Protein AF-A0A2W5NUB0-F1 (afdb_monomer_lite)

Sequence (99 aa):
MTLQKILAPLVGIGLLIAAWRSYGWLGVAFVATGIVMFLLLHFNRTMTVLKRAADRPMGYVGSAVMLNAKLKPKMTLLHVVAMTRSLGLQRTPKDEQPE

Radius of gyration: 20.11 Å; chains: 1; bounding box: 35×31×52 Å

Organism: Variovorax paradoxus (NCBI:txid34073)

Secondary structure (DSSP, 8-state):
--HHHHHHHHHHHHHHHHHHHHHHHHHHHHHHHHHHHHHHHHHHHHHHHHHHHHTSPTT--S-HHHHHHH--TT--HHHHHHHH-S-----SPTT----

pLDDT: mean 81.32, std 8.7, range [49.25, 93.19]

Structure (mmCIF, N/CA/C/O backbone):
data_AF-A0A2W5NUB0-F1
#
_entry.id   AF-A0A2W5NUB0-F1
#
loop_
_atom_site.group_PDB
_atom_site.id
_atom_site.type_symbol
_atom_site.label_atom_id
_atom_site.label_alt_id
_atom_site.label_comp_id
_atom_site.label_asym_id
_atom_site.label_entity_id
_atom_site.label_seq_id
_atom_site.pdbx_PDB_ins_code
_atom_site.Cartn_x
_atom_site.Cartn_y
_atom_site.Cartn_z
_atom_site.occupancy
_atom_s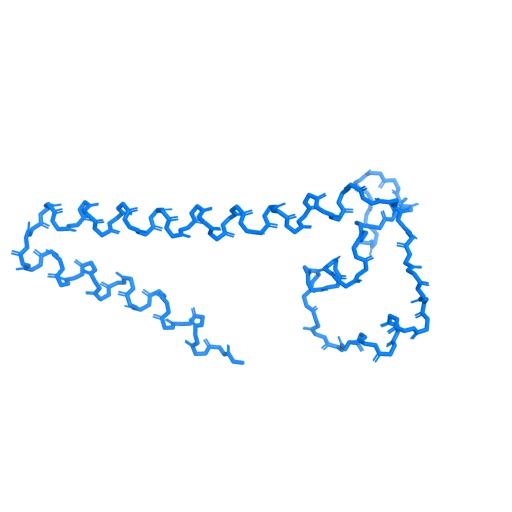ite.B_iso_or_equiv
_atom_site.auth_seq_id
_atom_site.auth_comp_id
_atom_site.auth_asym_id
_atom_site.auth_atom_id
_atom_site.pdbx_PDB_model_num
ATOM 1 N N . MET A 1 1 ? 6.105 -15.505 2.939 1.00 49.25 1 MET A N 1
ATOM 2 C CA . MET A 1 1 ? 6.069 -15.672 1.470 1.00 49.25 1 MET A CA 1
ATOM 3 C C . MET A 1 1 ? 6.547 -14.390 0.793 1.00 49.25 1 MET A C 1
ATOM 5 O O . MET A 1 1 ? 5.753 -13.579 0.343 1.00 49.25 1 MET A O 1
ATOM 9 N N . THR A 1 2 ? 7.859 -14.166 0.798 1.00 57.16 2 THR A N 1
ATOM 10 C CA . THR A 1 2 ? 8.536 -12.970 0.257 1.00 57.16 2 THR A CA 1
ATOM 11 C C . THR A 1 2 ? 8.865 -13.095 -1.231 1.00 57.16 2 THR A C 1
ATOM 13 O O . THR A 1 2 ? 9.123 -12.084 -1.876 1.00 57.16 2 THR A O 1
ATOM 16 N N . LEU A 1 3 ? 8.792 -14.309 -1.790 1.00 57.97 3 LEU A N 1
ATOM 17 C CA . LEU A 1 3 ? 9.178 -14.589 -3.172 1.00 57.97 3 LEU A CA 1
ATOM 18 C C . LEU A 1 3 ? 8.318 -13.818 -4.182 1.00 57.97 3 LEU A C 1
ATOM 20 O O . LEU A 1 3 ? 8.861 -13.165 -5.057 1.00 57.97 3 LEU A O 1
ATOM 24 N N . GLN A 1 4 ? 6.994 -13.779 -4.001 1.00 62.31 4 GLN A N 1
ATOM 25 C CA . GLN A 1 4 ? 6.085 -12.999 -4.859 1.00 62.31 4 GLN A CA 1
ATOM 26 C C . GLN A 1 4 ? 6.374 -11.489 -4.825 1.00 62.31 4 GLN A C 1
ATOM 28 O O . GLN A 1 4 ? 6.226 -10.804 -5.834 1.00 62.31 4 GLN A O 1
ATOM 33 N N . LYS A 1 5 ? 6.809 -10.978 -3.666 1.00 63.66 5 LYS A N 1
ATOM 34 C CA . LYS A 1 5 ? 7.118 -9.558 -3.450 1.00 63.66 5 LYS A CA 1
ATOM 35 C C . LYS A 1 5 ? 8.409 -9.132 -4.164 1.00 63.66 5 LYS A C 1
ATOM 37 O O . LYS A 1 5 ? 8.544 -7.965 -4.506 1.00 63.66 5 LYS A O 1
ATOM 42 N N . ILE A 1 6 ? 9.319 -10.081 -4.396 1.00 68.56 6 ILE A N 1
ATOM 43 C CA . ILE A 1 6 ? 10.593 -9.892 -5.110 1.00 68.56 6 ILE A CA 1
ATOM 44 C C . ILE A 1 6 ? 10.449 -10.239 -6.600 1.00 68.56 6 ILE A C 1
ATOM 46 O O . ILE A 1 6 ? 11.054 -9.599 -7.455 1.00 68.56 6 ILE A O 1
ATOM 50 N N . LEU A 1 7 ? 9.601 -11.211 -6.932 1.00 74.12 7 LEU A N 1
ATOM 51 C CA . LEU A 1 7 ? 9.384 -11.657 -8.304 1.00 74.12 7 LEU A CA 1
ATOM 52 C C . LEU A 1 7 ? 8.695 -10.580 -9.151 1.00 74.12 7 LEU A C 1
ATOM 54 O O . LEU A 1 7 ? 9.086 -10.365 -10.290 1.00 74.12 7 LEU A O 1
ATOM 58 N N . ALA A 1 8 ? 7.714 -9.866 -8.591 1.00 74.44 8 ALA A N 1
ATOM 59 C CA . ALA A 1 8 ? 7.004 -8.802 -9.302 1.00 74.44 8 ALA A CA 1
ATOM 60 C C . ALA A 1 8 ? 7.929 -7.679 -9.836 1.00 74.44 8 ALA A C 1
ATOM 62 O O . ALA A 1 8 ? 7.857 -7.390 -11.032 1.00 74.44 8 ALA A O 1
ATOM 63 N N . PRO A 1 9 ? 8.827 -7.068 -9.031 1.00 75.75 9 PRO A N 1
ATOM 64 C CA . PRO A 1 9 ? 9.753 -6.060 -9.550 1.00 75.75 9 PRO A CA 1
ATOM 65 C C . PRO A 1 9 ? 10.802 -6.647 -10.505 1.00 75.75 9 PRO A C 1
ATOM 67 O O . PRO A 1 9 ? 11.131 -6.003 -11.498 1.00 75.75 9 PRO A O 1
ATOM 70 N N . LEU A 1 10 ? 11.278 -7.877 -10.272 1.00 81.19 10 LEU A N 1
ATOM 71 C CA . LEU A 1 10 ? 12.211 -8.549 -11.187 1.00 81.19 10 LEU A CA 1
ATOM 72 C C . LEU A 1 10 ? 11.599 -8.790 -12.571 1.00 81.19 10 LEU A C 1
ATOM 74 O O . LEU A 1 10 ? 12.252 -8.543 -13.582 1.00 81.19 10 LEU A O 1
ATOM 78 N N . VAL A 1 11 ? 10.336 -9.220 -12.625 1.00 82.69 11 VAL A N 1
ATOM 79 C CA . VAL A 1 11 ? 9.599 -9.395 -13.884 1.00 82.69 11 VAL A CA 1
ATOM 80 C C . VAL A 1 11 ? 9.408 -8.052 -14.591 1.00 82.69 11 VAL A C 1
ATOM 82 O O . VAL A 1 11 ? 9.602 -7.979 -15.801 1.00 82.69 11 VAL A O 1
ATOM 85 N N . GLY A 1 12 ? 9.101 -6.977 -13.856 1.00 80.94 12 GLY A N 1
ATOM 86 C CA . GLY A 1 12 ? 8.988 -5.630 -14.428 1.00 80.94 12 GLY A CA 1
ATOM 87 C C . GLY A 1 12 ? 10.287 -5.144 -15.081 1.00 80.94 12 GLY A C 1
ATOM 88 O O . GLY A 1 12 ? 10.267 -4.653 -16.209 1.00 80.94 12 GLY A O 1
ATOM 89 N N . ILE A 1 13 ? 11.427 -5.346 -14.412 1.00 83.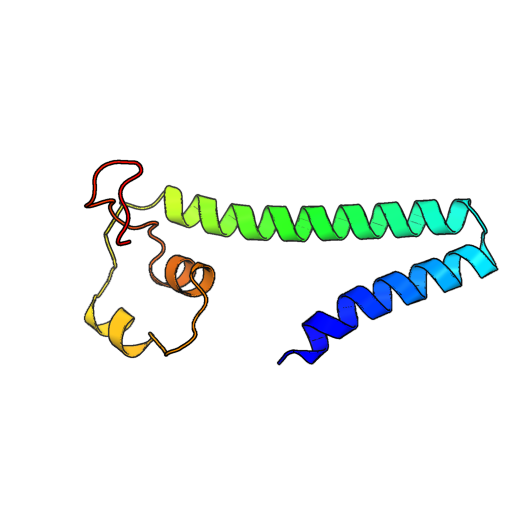25 13 ILE A N 1
ATOM 90 C CA . ILE A 1 13 ? 12.751 -4.996 -14.950 1.00 83.25 13 ILE A CA 1
ATOM 91 C C . ILE A 1 13 ? 13.096 -5.875 -16.162 1.00 83.25 13 ILE A C 1
ATOM 93 O O . ILE A 1 13 ? 13.547 -5.365 -17.186 1.00 83.25 13 ILE A O 1
ATOM 97 N N . GLY A 1 14 ? 12.833 -7.183 -16.085 1.00 85.44 14 GLY A N 1
ATOM 98 C CA . GLY A 1 14 ? 13.064 -8.111 -17.194 1.00 85.44 14 GLY A CA 1
ATOM 99 C C . GLY A 1 14 ? 12.250 -7.764 -18.445 1.00 85.44 14 GLY A C 1
ATOM 100 O O . GLY A 1 14 ? 12.791 -7.770 -19.551 1.00 85.44 14 GLY A O 1
ATOM 101 N N . LEU A 1 15 ? 10.976 -7.390 -18.277 1.00 81.88 15 LEU A N 1
ATOM 102 C CA . LEU A 1 15 ? 10.112 -6.949 -19.376 1.00 81.88 15 LEU A CA 1
ATOM 103 C C . LEU A 1 15 ? 10.601 -5.645 -20.012 1.00 81.88 15 LEU A C 1
ATOM 105 O O . LEU A 1 15 ? 10.573 -5.533 -21.235 1.00 81.88 15 LEU A O 1
ATOM 109 N N . LEU A 1 16 ? 11.095 -4.688 -19.220 1.00 80.56 16 LEU A N 1
ATOM 110 C CA . LEU A 1 16 ? 11.678 -3.450 -19.749 1.00 80.56 16 LEU A CA 1
ATOM 111 C C . LEU A 1 16 ? 12.926 -3.718 -20.600 1.00 80.56 16 LEU A C 1
ATOM 113 O O . LEU A 1 16 ? 13.046 -3.168 -21.694 1.00 80.56 16 LEU A O 1
ATOM 117 N N . ILE A 1 17 ? 13.823 -4.598 -20.143 1.00 81.88 17 ILE A N 1
ATOM 118 C CA . ILE A 1 17 ? 15.039 -4.971 -20.886 1.00 81.88 17 ILE A CA 1
ATOM 119 C C . ILE A 1 17 ? 14.677 -5.693 -22.194 1.00 81.88 17 ILE A C 1
ATOM 121 O O . ILE A 1 17 ? 15.226 -5.382 -23.253 1.00 81.88 17 ILE A O 1
ATOM 125 N N . ALA A 1 18 ? 13.726 -6.630 -22.143 1.00 81.31 18 ALA A N 1
ATOM 126 C CA . ALA A 1 18 ? 13.261 -7.360 -23.322 1.00 81.31 18 ALA A CA 1
ATOM 127 C C . ALA A 1 18 ? 12.563 -6.440 -24.340 1.00 81.31 18 ALA A C 1
ATOM 129 O O . ALA A 1 18 ? 12.784 -6.564 -25.548 1.00 81.31 18 ALA A O 1
ATOM 130 N N . ALA A 1 19 ? 11.757 -5.489 -23.864 1.00 80.81 19 ALA A N 1
ATOM 131 C CA . ALA A 1 19 ? 11.054 -4.528 -24.705 1.00 80.81 19 ALA A CA 1
ATOM 132 C C . ALA A 1 19 ? 12.011 -3.529 -25.370 1.00 80.81 19 ALA A C 1
ATOM 134 O O . ALA A 1 19 ? 11.863 -3.240 -26.557 1.00 80.81 19 ALA A O 1
ATOM 135 N N . TRP A 1 20 ? 13.034 -3.066 -24.644 1.00 76.94 20 TRP A N 1
ATOM 136 C 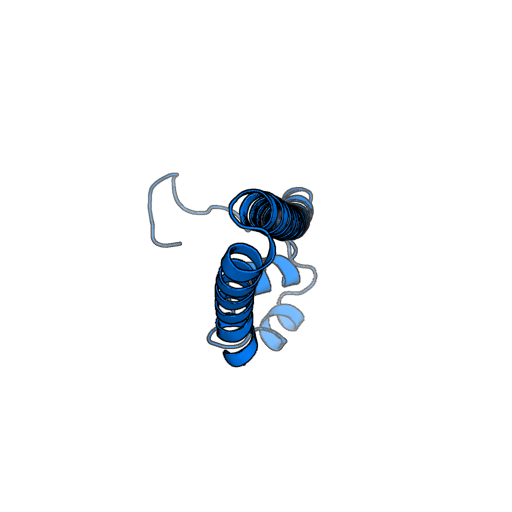CA . TRP A 1 20 ? 14.062 -2.187 -25.202 1.00 76.94 20 TRP A CA 1
ATOM 137 C C . TRP A 1 20 ? 14.858 -2.877 -26.316 1.00 76.94 20 TRP A C 1
ATOM 139 O O . TRP A 1 20 ? 15.114 -2.278 -27.357 1.00 76.94 20 TRP A O 1
ATOM 149 N N . ARG A 1 21 ? 15.178 -4.167 -26.146 1.00 84.00 21 ARG A N 1
ATOM 150 C CA . ARG A 1 21 ? 15.930 -4.944 -27.144 1.00 84.00 21 ARG A CA 1
ATOM 151 C C . ARG A 1 21 ? 15.128 -5.298 -28.401 1.00 84.00 21 ARG A C 1
ATOM 153 O O . ARG A 1 21 ? 15.733 -5.511 -29.445 1.00 84.00 21 ARG A O 1
ATOM 160 N N . SER A 1 22 ? 13.802 -5.388 -28.311 1.00 80.06 22 SER A N 1
ATOM 161 C CA . SER A 1 22 ? 12.938 -5.815 -29.425 1.00 80.06 22 SER A CA 1
ATOM 162 C C . SER A 1 22 ? 12.309 -4.651 -30.194 1.00 80.06 22 SER A C 1
ATOM 164 O O . SER A 1 22 ? 12.309 -4.666 -31.419 1.00 80.06 22 SER A O 1
ATOM 166 N N . TYR A 1 23 ? 11.805 -3.636 -29.489 1.00 77.88 23 TYR A N 1
ATOM 167 C CA . TYR A 1 23 ? 11.030 -2.532 -30.073 1.00 77.88 23 TYR A CA 1
ATOM 168 C C . TYR A 1 23 ? 11.578 -1.143 -29.703 1.00 77.88 23 TYR A C 1
ATOM 170 O O . TYR A 1 23 ? 10.934 -0.125 -29.97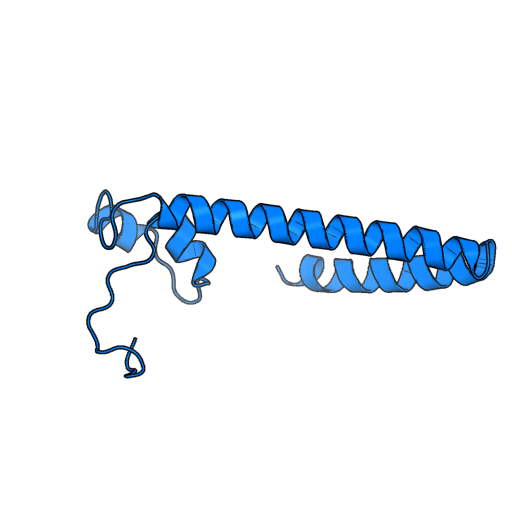5 1.00 77.88 23 TYR A O 1
ATOM 178 N N . GLY A 1 24 ? 12.752 -1.070 -29.064 1.00 82.50 24 GLY A N 1
ATOM 179 C CA . GLY A 1 24 ? 13.371 0.190 -28.657 1.00 82.50 24 GLY A CA 1
ATOM 180 C C . GLY A 1 24 ? 12.470 1.004 -27.724 1.00 82.50 24 GLY A C 1
ATOM 181 O O . GLY A 1 24 ? 11.930 0.493 -26.742 1.00 82.50 24 GLY A O 1
ATOM 182 N N . TRP A 1 25 ? 12.289 2.287 -28.039 1.00 82.56 25 TRP A N 1
ATOM 183 C CA . TRP A 1 25 ? 11.512 3.228 -27.223 1.00 82.56 25 TRP A CA 1
ATOM 184 C C . TRP A 1 25 ? 10.002 2.955 -27.208 1.00 82.56 25 TRP A C 1
ATOM 186 O O . TRP A 1 25 ? 9.358 3.173 -26.181 1.00 82.56 25 TRP A O 1
ATOM 196 N N . LEU A 1 26 ? 9.441 2.427 -28.301 1.00 84.38 26 LEU A N 1
ATOM 197 C CA . LEU A 1 26 ? 8.019 2.061 -28.374 1.00 84.38 26 LEU A CA 1
ATOM 198 C C . LEU A 1 26 ? 7.683 0.914 -27.412 1.00 84.38 26 LEU A C 1
ATOM 200 O O . LEU A 1 26 ? 6.664 0.958 -26.723 1.00 84.38 26 LEU A O 1
ATOM 204 N N . GLY A 1 27 ? 8.573 -0.077 -27.307 1.00 82.94 27 GLY A N 1
ATOM 205 C CA . GLY A 1 27 ? 8.420 -1.183 -26.361 1.00 82.94 27 GLY A CA 1
ATOM 206 C C . GLY A 1 27 ? 8.461 -0.717 -24.905 1.00 82.94 27 GLY A C 1
ATOM 207 O O . GLY A 1 27 ? 7.638 -1.138 -24.092 1.00 82.94 27 GLY A O 1
ATOM 208 N N . VAL A 1 28 ? 9.383 0.193 -24.576 1.00 84.44 28 VAL A N 1
ATOM 209 C CA . VAL A 1 28 ? 9.492 0.770 -23.226 1.00 84.44 28 VAL A CA 1
ATOM 210 C C . VAL A 1 28 ? 8.229 1.543 -22.852 1.00 84.44 28 VAL A C 1
ATOM 212 O O . VAL A 1 28 ? 7.719 1.356 -21.749 1.00 84.44 28 VAL A O 1
ATOM 215 N N . ALA A 1 29 ? 7.690 2.356 -23.767 1.00 88.62 29 ALA A N 1
ATOM 216 C CA . ALA A 1 29 ? 6.449 3.091 -23.534 1.00 88.62 29 ALA A CA 1
ATOM 217 C C . ALA A 1 29 ? 5.280 2.143 -23.221 1.00 88.62 29 ALA A C 1
ATOM 219 O O . ALA A 1 29 ? 4.566 2.351 -22.243 1.00 88.62 29 ALA A O 1
ATOM 220 N N . PHE A 1 30 ? 5.139 1.053 -23.981 1.00 88.50 30 PHE A N 1
ATOM 221 C CA . PHE A 1 30 ? 4.078 0.068 -23.767 1.00 88.50 30 PHE A CA 1
ATOM 222 C C . PHE A 1 30 ? 4.180 -0.626 -22.399 1.00 88.50 30 PHE A C 1
ATOM 224 O O . PHE A 1 30 ? 3.194 -0.719 -21.663 1.00 88.50 30 PHE A O 1
ATOM 231 N N . VAL A 1 31 ? 5.383 -1.072 -22.019 1.00 87.56 31 VAL A N 1
ATOM 232 C CA . VAL A 1 31 ? 5.613 -1.703 -20.709 1.00 87.56 31 VAL A CA 1
ATOM 233 C C . VAL A 1 31 ? 5.387 -0.704 -19.575 1.00 87.56 31 VAL A C 1
ATOM 235 O O . VAL A 1 31 ? 4.744 -1.049 -18.584 1.00 87.56 31 VAL A O 1
ATOM 238 N N . ALA A 1 32 ? 5.849 0.539 -19.723 1.00 87.94 32 ALA A N 1
ATOM 239 C CA . ALA A 1 32 ? 5.626 1.591 -18.737 1.00 87.94 32 ALA A CA 1
ATOM 240 C C . ALA A 1 32 ? 4.127 1.845 -18.515 1.00 87.94 32 ALA A C 1
ATOM 242 O O . ALA A 1 32 ? 3.680 1.873 -17.369 1.00 87.94 32 ALA A O 1
ATOM 243 N N . THR A 1 33 ? 3.328 1.939 -19.583 1.00 90.44 33 THR A N 1
ATOM 244 C CA . THR A 1 33 ? 1.868 2.071 -19.475 1.00 90.44 33 THR A CA 1
ATOM 245 C C . THR A 1 33 ? 1.242 0.880 -18.746 1.00 90.44 33 THR A C 1
ATOM 247 O O . THR A 1 33 ? 0.411 1.073 -17.857 1.00 90.44 33 THR A O 1
ATOM 250 N N . GLY A 1 34 ? 1.672 -0.348 -19.055 1.00 91.31 34 GLY A N 1
ATOM 251 C CA . GLY A 1 34 ? 1.212 -1.554 -18.361 1.00 91.31 34 GLY A CA 1
ATOM 252 C C . GLY A 1 34 ? 1.541 -1.547 -16.864 1.00 91.31 34 GLY A C 1
ATOM 253 O O . GLY A 1 34 ? 0.677 -1.855 -16.040 1.00 91.31 34 GLY A O 1
ATOM 254 N N . ILE A 1 35 ? 2.759 -1.134 -16.498 1.00 89.44 35 ILE A N 1
ATOM 255 C CA . ILE A 1 35 ? 3.191 -1.000 -15.099 1.00 89.44 35 ILE A CA 1
ATOM 256 C C . ILE A 1 35 ? 2.349 0.054 -14.375 1.00 89.44 35 ILE A C 1
ATOM 258 O O . ILE A 1 35 ? 1.861 -0.211 -13.277 1.00 89.44 35 ILE A O 1
ATOM 262 N N . VAL A 1 36 ? 2.141 1.224 -14.985 1.00 92.69 36 VAL A N 1
ATOM 263 C CA . VAL A 1 36 ? 1.316 2.295 -14.405 1.00 92.69 36 VAL A CA 1
ATOM 264 C C . VAL A 1 36 ? -0.112 1.807 -14.175 1.00 92.69 36 VAL A C 1
ATOM 266 O O . VAL A 1 36 ? -0.646 1.979 -13.079 1.00 92.69 36 VAL A O 1
ATOM 269 N N . MET A 1 37 ? -0.718 1.136 -15.159 1.00 93.12 37 MET A N 1
ATOM 270 C CA . MET A 1 37 ? -2.062 0.576 -15.012 1.00 93.12 37 MET A CA 1
ATOM 271 C C . MET A 1 37 ? -2.130 -0.452 -13.879 1.00 93.12 37 MET A C 1
ATOM 273 O O . MET A 1 37 ? -3.039 -0.399 -13.049 1.00 93.12 37 MET A O 1
ATOM 277 N N . PHE A 1 38 ? -1.155 -1.358 -13.798 1.00 89.50 38 PHE A N 1
ATOM 278 C CA . PHE A 1 38 ? -1.068 -2.327 -12.707 1.00 89.50 38 PHE A CA 1
ATOM 279 C C . PHE A 1 38 ? -0.979 -1.640 -11.335 1.00 89.50 38 PHE A C 1
ATOM 281 O O . PHE A 1 38 ? -1.694 -2.025 -10.404 1.00 89.50 38 PHE A O 1
ATOM 288 N N . LEU A 1 39 ? -0.156 -0.593 -11.215 1.00 90.75 39 LEU A N 1
ATOM 289 C CA . LEU A 1 39 ? -0.015 0.190 -9.987 1.00 90.75 39 LEU A CA 1
ATOM 290 C C . LEU A 1 39 ? -1.331 0.864 -9.587 1.00 90.75 39 LEU A C 1
ATOM 292 O O . LEU A 1 39 ? -1.735 0.781 -8.427 1.00 90.75 39 LEU A O 1
ATOM 296 N N . LEU A 1 40 ? -2.026 1.481 -10.546 1.00 93.19 40 LEU A N 1
ATOM 297 C CA . LEU A 1 40 ? -3.317 2.129 -10.313 1.00 93.19 40 LEU A CA 1
ATOM 298 C C . LEU A 1 40 ? -4.382 1.132 -9.848 1.00 93.19 40 LEU A C 1
ATOM 300 O O . LEU A 1 40 ? -5.123 1.421 -8.911 1.00 93.19 40 LEU A O 1
ATOM 304 N N . LEU A 1 41 ? -4.441 -0.065 -10.437 1.00 90.81 41 LEU A N 1
ATOM 305 C CA . LEU A 1 41 ? -5.354 -1.119 -9.982 1.00 90.81 41 LEU A CA 1
ATOM 306 C C . LEU A 1 41 ? -5.031 -1.572 -8.555 1.00 90.81 41 LEU A C 1
ATOM 308 O O . LEU A 1 41 ? -5.939 -1.761 -7.740 1.00 90.81 41 LEU A O 1
ATOM 312 N N . HIS A 1 42 ? -3.746 -1.722 -8.232 1.00 85.50 42 HIS A N 1
ATOM 313 C CA . HIS A 1 42 ? -3.315 -2.079 -6.885 1.00 85.50 42 HIS A CA 1
ATOM 314 C C . HIS A 1 42 ? -3.695 -1.000 -5.863 1.00 85.50 42 HIS A C 1
ATOM 316 O O . HIS A 1 42 ? -4.219 -1.305 -4.785 1.00 85.50 42 HIS A O 1
ATOM 322 N N . PHE A 1 43 ? -3.500 0.266 -6.227 1.00 89.00 43 PHE A N 1
ATOM 323 C CA . PHE A 1 43 ? -3.893 1.406 -5.415 1.00 89.00 43 PHE A CA 1
ATOM 324 C C . PHE A 1 43 ? -5.413 1.466 -5.213 1.00 89.00 43 PHE A C 1
ATOM 326 O O . PHE A 1 43 ? -5.877 1.480 -4.075 1.00 89.00 43 PHE A O 1
ATOM 333 N N . ASN A 1 44 ? -6.203 1.384 -6.286 1.00 89.31 44 ASN A N 1
ATOM 334 C CA . ASN A 1 44 ? -7.668 1.406 -6.221 1.00 89.31 44 ASN A CA 1
ATOM 335 C C . ASN A 1 44 ? -8.235 0.270 -5.361 1.00 89.31 44 ASN A C 1
ATOM 337 O O . ASN A 1 44 ? -9.157 0.478 -4.564 1.00 89.31 44 ASN A O 1
ATOM 341 N N . ARG A 1 45 ? -7.664 -0.936 -5.465 1.00 84.75 45 ARG A N 1
ATOM 342 C CA . ARG A 1 45 ? -8.043 -2.073 -4.616 1.00 84.75 45 ARG A CA 1
ATOM 343 C C . ARG A 1 45 ? -7.789 -1.775 -3.140 1.00 84.75 45 ARG A C 1
ATOM 345 O O . ARG A 1 45 ? -8.645 -2.059 -2.305 1.00 84.75 45 ARG A O 1
ATOM 352 N N . THR A 1 46 ? -6.637 -1.18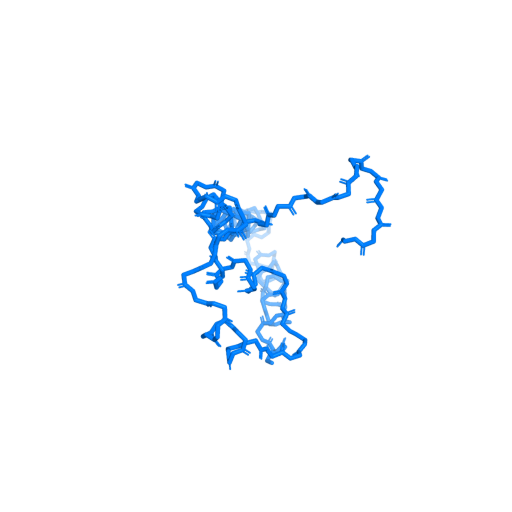6 -2.834 1.00 84.25 46 THR A N 1
ATOM 353 C CA . THR A 1 46 ? -6.256 -0.796 -1.471 1.00 84.25 46 THR A CA 1
ATOM 354 C C . THR A 1 46 ? -7.196 0.282 -0.930 1.00 84.25 46 THR A C 1
ATOM 356 O O . THR A 1 46 ? -7.748 0.136 0.160 1.00 84.25 46 THR A O 1
ATOM 359 N N . MET A 1 47 ? -7.477 1.307 -1.734 1.00 87.94 47 MET A N 1
ATOM 360 C CA . MET A 1 47 ? -8.373 2.405 -1.377 1.00 87.94 47 MET A CA 1
ATOM 361 C C . MET A 1 47 ? -9.809 1.931 -1.133 1.00 87.94 47 MET A C 1
ATOM 363 O O . MET A 1 47 ? -10.479 2.410 -0.224 1.00 87.94 47 MET A O 1
ATOM 367 N N . THR A 1 48 ? -10.274 0.928 -1.882 1.00 84.94 48 THR A N 1
ATOM 368 C CA . THR A 1 48 ? -11.599 0.322 -1.678 1.00 84.94 48 THR A CA 1
ATOM 369 C C . THR A 1 48 ? -11.721 -0.340 -0.302 1.00 84.94 48 THR A C 1
ATOM 371 O O . THR A 1 48 ? -12.779 -0.275 0.324 1.00 84.94 48 THR A O 1
ATOM 374 N N . VAL A 1 49 ? -10.651 -0.970 0.196 1.00 80.50 49 VAL A N 1
ATOM 375 C CA . VAL A 1 49 ? -10.630 -1.561 1.546 1.00 80.50 49 VAL A CA 1
ATOM 376 C C . VAL A 1 49 ? -10.685 -0.468 2.610 1.00 80.50 49 VAL A C 1
ATOM 378 O O . VAL A 1 49 ? -11.480 -0.577 3.541 1.00 80.50 49 VAL A O 1
ATOM 381 N N . LEU A 1 50 ? -9.899 0.598 2.442 1.00 82.56 50 LEU A N 1
ATOM 382 C CA . LEU A 1 50 ? -9.890 1.735 3.365 1.00 82.56 50 LEU A CA 1
ATOM 383 C C . LEU A 1 50 ? -11.245 2.448 3.400 1.00 82.56 50 LEU A C 1
ATOM 385 O O . LEU A 1 50 ? -11.775 2.692 4.479 1.00 82.56 50 LEU A O 1
ATOM 389 N N . LYS A 1 51 ? -11.859 2.690 2.237 1.00 83.88 51 LYS A N 1
ATOM 390 C CA . LYS A 1 51 ? -13.187 3.308 2.131 1.00 83.88 51 LYS A CA 1
ATOM 391 C C . LYS A 1 51 ? -14.253 2.496 2.873 1.00 83.88 51 LYS A C 1
ATOM 393 O O . LYS A 1 51 ? -14.995 3.037 3.679 1.00 83.88 51 LYS A O 1
ATOM 398 N N . ARG A 1 52 ? -14.247 1.167 2.716 1.00 79.19 52 ARG A N 1
ATOM 399 C CA . ARG A 1 52 ? -15.150 0.264 3.459 1.00 79.19 52 ARG A CA 1
ATOM 400 C C . ARG A 1 52 ? -14.926 0.254 4.973 1.00 79.19 52 ARG A C 1
ATOM 402 O O . ARG A 1 52 ? -15.837 -0.144 5.699 1.00 79.19 52 ARG A O 1
ATOM 409 N N . ALA A 1 53 ? -13.723 0.584 5.439 1.00 79.81 53 ALA A N 1
ATOM 410 C CA . ALA A 1 53 ? -13.433 0.733 6.861 1.00 79.81 53 ALA A CA 1
ATOM 411 C C . ALA A 1 53 ? -13.853 2.114 7.389 1.00 79.81 53 ALA A C 1
ATOM 413 O O . ALA A 1 53 ? -14.269 2.208 8.540 1.00 79.81 53 ALA A O 1
ATOM 414 N N . ALA A 1 54 ? -13.779 3.151 6.548 1.00 77.56 54 ALA A N 1
ATOM 415 C CA . ALA A 1 54 ? -14.225 4.507 6.860 1.00 77.56 54 ALA A CA 1
ATOM 416 C C . ALA A 1 54 ? -15.757 4.624 6.942 1.00 77.56 54 ALA A C 1
ATOM 418 O O . ALA A 1 54 ? -16.268 5.291 7.832 1.00 77.56 54 ALA A O 1
ATOM 419 N N . ASP A 1 55 ? -16.490 3.926 6.067 1.00 78.88 55 ASP A N 1
ATOM 420 C CA . ASP A 1 55 ? -17.963 3.959 6.018 1.00 78.88 55 ASP A CA 1
ATOM 421 C C . ASP A 1 55 ? -18.640 3.171 7.167 1.00 78.88 55 ASP A C 1
ATOM 423 O O . ASP A 1 55 ? -19.867 3.080 7.238 1.00 78.88 55 ASP A O 1
ATOM 427 N N . ARG A 1 56 ? -17.866 2.548 8.066 1.00 71.62 56 ARG A N 1
ATOM 428 C CA . ARG A 1 56 ? -18.375 1.809 9.232 1.00 71.62 56 ARG A CA 1
ATOM 429 C C . ARG A 1 56 ? -18.233 2.625 10.519 1.00 71.62 56 ARG A C 1
ATOM 431 O O . ARG A 1 56 ? -17.310 3.426 10.625 1.00 71.62 56 ARG A O 1
ATOM 438 N N . PRO A 1 57 ? -19.097 2.387 11.529 1.00 71.69 57 PRO A N 1
ATOM 439 C CA . PRO A 1 57 ? -19.002 3.078 12.811 1.00 71.69 57 PRO A CA 1
ATOM 440 C C . PRO A 1 57 ? -17.591 2.962 13.403 1.00 71.69 57 PRO A C 1
ATOM 442 O O . PRO A 1 57 ? -17.015 1.870 13.516 1.00 71.69 57 PRO A O 1
ATOM 445 N N . MET A 1 58 ? -17.022 4.116 13.750 1.00 69.75 58 MET A N 1
ATOM 446 C CA . MET A 1 58 ? -15.674 4.212 14.299 1.00 69.75 58 MET A CA 1
ATOM 447 C C . MET A 1 58 ? -15.601 3.529 15.671 1.00 69.75 58 MET A C 1
ATOM 449 O O . MET A 1 58 ? -16.472 3.713 16.518 1.00 69.75 58 MET A O 1
ATOM 453 N N . GLY A 1 59 ? -14.569 2.707 15.874 1.00 73.56 59 GLY A N 1
ATOM 454 C CA . GLY A 1 59 ? -14.287 2.009 17.135 1.00 73.56 59 GLY A CA 1
ATOM 455 C C . GLY A 1 59 ? -15.216 0.856 17.496 1.00 73.56 59 GLY A C 1
ATOM 456 O O . GLY A 1 59 ? -15.139 0.368 18.621 1.00 73.56 59 GLY A O 1
ATOM 457 N N . TYR A 1 60 ? -16.067 0.394 16.577 1.00 79.94 60 TYR A N 1
ATOM 458 C CA . TYR A 1 60 ? -16.927 -0.760 16.823 1.00 79.94 60 TYR A CA 1
ATOM 459 C C . TYR A 1 60 ? -16.430 -2.009 16.092 1.00 79.94 60 TYR A C 1
ATOM 461 O O . TYR A 1 60 ? -16.135 -1.983 14.896 1.00 79.94 60 TYR A O 1
ATOM 469 N N . VAL A 1 61 ? -16.388 -3.133 16.809 1.00 82.88 61 VAL A N 1
ATOM 470 C CA . VAL A 1 61 ? -16.106 -4.465 16.260 1.00 82.88 61 VAL A CA 1
ATOM 471 C C . VAL A 1 61 ? -17.239 -5.408 16.641 1.00 82.88 61 VAL A C 1
ATOM 473 O O . VAL A 1 61 ? -17.758 -5.340 17.748 1.00 82.88 61 VAL A O 1
ATOM 476 N N . GLY A 1 62 ? -17.627 -6.310 15.736 1.00 81.38 62 GLY A N 1
ATOM 477 C CA . GLY A 1 62 ? -18.782 -7.190 15.973 1.00 81.38 62 GLY A CA 1
ATOM 478 C C . GLY A 1 62 ? -18.615 -8.157 17.155 1.00 81.38 62 GLY A C 1
ATOM 479 O O . GLY A 1 62 ? -19.602 -8.578 17.740 1.00 81.38 62 GLY A O 1
ATOM 480 N N . SER A 1 63 ? -17.379 -8.522 17.512 1.00 84.62 63 SER A N 1
ATOM 481 C CA . SER A 1 63 ? -17.068 -9.302 18.716 1.00 84.62 63 SER A CA 1
ATOM 482 C C . SER A 1 63 ? -15.599 -9.127 19.091 1.00 84.62 63 SER A C 1
ATOM 484 O O . SER A 1 63 ? -14.711 -9.432 18.289 1.00 84.62 63 SER A O 1
ATOM 486 N N . ALA A 1 64 ? -15.343 -8.682 20.322 1.00 86.31 64 ALA A N 1
ATOM 487 C CA . ALA A 1 64 ? -13.988 -8.560 20.857 1.00 86.31 64 ALA A CA 1
ATOM 488 C C . ALA A 1 64 ? -13.303 -9.931 21.014 1.00 86.31 64 ALA A C 1
ATOM 490 O O . ALA A 1 64 ? -12.117 -10.071 20.726 1.00 86.31 64 ALA A O 1
ATOM 491 N N . VAL A 1 65 ? -14.061 -10.968 21.389 1.00 89.00 65 VAL A N 1
ATOM 492 C CA . VAL A 1 65 ? -13.537 -12.327 21.611 1.00 89.00 65 VAL A CA 1
ATOM 493 C C . VAL A 1 65 ? -13.082 -12.964 20.299 1.00 89.00 65 VAL A C 1
ATOM 495 O O . VAL A 1 65 ? -11.977 -13.499 20.215 1.00 89.00 65 VAL A O 1
ATOM 498 N N . MET A 1 66 ? -13.896 -12.860 19.244 1.00 90.12 66 MET A N 1
ATOM 499 C CA . MET A 1 66 ? -13.535 -13.419 17.939 1.00 90.12 66 MET A CA 1
ATOM 500 C C . MET A 1 66 ? -12.365 -12.666 17.292 1.00 90.12 66 MET A C 1
ATOM 502 O O . MET A 1 66 ? -11.548 -13.284 16.610 1.00 90.12 66 MET A O 1
ATOM 506 N N . LEU A 1 67 ? -12.267 -11.348 17.504 1.00 89.38 67 LEU A N 1
ATOM 507 C CA . LEU A 1 67 ? -11.120 -10.562 17.054 1.00 89.38 67 LEU A CA 1
ATOM 508 C C . LEU A 1 67 ? -9.836 -11.006 17.768 1.00 89.38 67 LEU A C 1
ATOM 510 O O . LEU A 1 67 ? -8.852 -11.303 17.096 1.00 89.38 67 LEU A O 1
ATOM 514 N N . ASN A 1 68 ? -9.868 -11.126 19.099 1.00 88.69 68 ASN A N 1
ATOM 515 C CA . ASN A 1 68 ? -8.731 -11.595 19.894 1.00 88.69 68 ASN A CA 1
ATOM 516 C C . ASN A 1 68 ? -8.240 -12.979 19.436 1.00 88.69 68 ASN A C 1
ATOM 518 O O . ASN A 1 68 ? -7.047 -13.186 19.245 1.00 88.69 68 ASN A O 1
ATOM 522 N N . ALA A 1 69 ? -9.163 -13.904 19.156 1.00 91.88 69 ALA A N 1
ATOM 523 C CA . ALA A 1 69 ? -8.825 -15.245 18.677 1.00 91.88 69 ALA A CA 1
ATOM 524 C C . ALA A 1 69 ? -8.174 -15.271 17.276 1.00 91.88 69 ALA A C 1
ATOM 526 O O . ALA A 1 69 ? -7.437 -16.201 16.949 1.00 91.88 69 ALA A O 1
ATOM 527 N N . LYS A 1 70 ? -8.457 -14.279 16.421 1.00 87.75 70 LYS A N 1
ATOM 528 C CA . LYS A 1 70 ? -7.907 -14.195 15.056 1.00 87.75 70 LYS A CA 1
ATOM 529 C C . LYS A 1 70 ? -6.625 -13.371 14.968 1.00 87.75 70 LYS A C 1
ATOM 531 O O . LYS A 1 70 ? -5.885 -13.527 13.993 1.00 87.75 70 LYS A O 1
ATOM 536 N N . LEU A 1 71 ? -6.368 -12.503 15.945 1.00 90.25 71 LEU A N 1
ATOM 537 C CA . LEU A 1 71 ? -5.164 -11.685 16.007 1.00 90.25 71 LEU A CA 1
ATOM 538 C C . LEU A 1 71 ? -3.923 -12.563 16.193 1.00 90.25 71 LEU A C 1
ATOM 540 O O . LEU A 1 71 ? -3.904 -13.506 16.979 1.00 90.25 71 LEU A O 1
ATOM 544 N N . LYS A 1 72 ? -2.868 -12.247 15.440 1.00 90.44 72 LYS A N 1
ATOM 545 C CA . LYS A 1 72 ? -1.567 -12.916 15.546 1.00 90.44 72 LYS A CA 1
ATOM 546 C C . LYS A 1 72 ? -0.454 -11.874 15.603 1.00 90.44 72 LYS A C 1
ATOM 548 O O . LYS A 1 72 ? -0.574 -10.829 14.955 1.00 90.44 72 LYS A O 1
ATOM 553 N N . PRO A 1 73 ? 0.654 -12.161 16.307 1.00 88.94 73 PRO A N 1
ATOM 554 C CA . PRO A 1 73 ? 1.835 -11.312 16.257 1.00 88.94 73 PRO A CA 1
ATOM 555 C C . PRO A 1 73 ? 2.294 -11.080 14.811 1.00 88.94 73 PRO A C 1
ATOM 557 O O . PRO A 1 73 ? 2.210 -11.983 13.975 1.00 88.94 73 PRO A O 1
ATOM 560 N N . LYS A 1 74 ? 2.823 -9.880 14.536 1.00 87.06 74 LYS A N 1
ATOM 561 C CA . LYS A 1 74 ? 3.380 -9.467 13.229 1.00 87.06 74 LYS A CA 1
ATOM 562 C C . LYS A 1 74 ? 2.355 -9.315 12.092 1.00 87.06 74 LYS A C 1
ATOM 564 O O . LYS A 1 74 ? 2.737 -9.300 10.921 1.00 87.06 74 LYS A O 1
ATOM 569 N N . MET A 1 75 ? 1.063 -9.191 12.402 1.00 88.56 75 MET A N 1
ATOM 570 C CA . MET A 1 75 ? 0.074 -8.760 11.410 1.00 88.56 75 MET A CA 1
ATOM 571 C C . MET A 1 75 ? 0.315 -7.306 10.986 1.00 88.56 75 MET A C 1
ATOM 573 O O . MET A 1 75 ? 0.752 -6.475 11.776 1.00 88.56 75 MET A O 1
ATOM 577 N N . THR A 1 76 ? 0.016 -6.994 9.726 1.00 88.00 76 THR A N 1
ATOM 578 C CA . THR A 1 76 ? 0.051 -5.617 9.221 1.00 88.00 76 THR A CA 1
ATOM 579 C C . THR A 1 76 ? -1.194 -4.857 9.678 1.00 88.00 76 THR A C 1
ATOM 581 O O . THR A 1 76 ? -2.272 -5.447 9.774 1.00 88.00 76 THR A O 1
ATOM 584 N N . LEU A 1 77 ? -1.084 -3.541 9.895 1.00 83.00 77 LEU A N 1
ATOM 585 C CA . LEU A 1 77 ? -2.234 -2.703 10.272 1.00 83.00 77 LEU A CA 1
ATOM 586 C C . LEU A 1 77 ? -3.381 -2.809 9.261 1.00 83.00 77 LEU A C 1
ATOM 588 O O . LEU A 1 77 ? -4.539 -2.915 9.647 1.00 83.00 77 LEU A O 1
ATOM 592 N N . LEU A 1 78 ? -3.064 -2.902 7.968 1.00 84.50 78 LEU A N 1
ATOM 593 C CA . LEU A 1 78 ? -4.064 -3.097 6.918 1.00 84.50 78 LEU A CA 1
ATOM 594 C C . LEU A 1 78 ? -4.852 -4.403 7.100 1.00 84.50 78 LEU A C 1
ATOM 596 O O . LEU A 1 78 ? -6.062 -4.422 6.889 1.00 84.50 78 LEU A O 1
ATOM 600 N N . HIS A 1 79 ? -4.198 -5.488 7.524 1.00 84.06 79 HIS A N 1
ATOM 601 C CA . HIS A 1 79 ? -4.882 -6.750 7.804 1.00 84.06 79 HIS A CA 1
ATOM 602 C C . HIS A 1 79 ? -5.814 -6.632 9.018 1.00 84.06 79 HIS A C 1
ATOM 604 O O . HIS A 1 79 ? -6.933 -7.144 8.979 1.00 84.06 79 HIS A O 1
ATOM 610 N N . VAL A 1 80 ? -5.387 -5.915 10.060 1.00 87.12 80 VAL A N 1
ATOM 611 C CA . VAL A 1 80 ? -6.218 -5.654 11.244 1.00 87.12 80 VAL A CA 1
ATOM 612 C C . VAL A 1 80 ? -7.434 -4.808 10.868 1.00 87.12 80 VAL A C 1
ATOM 614 O O . VAL A 1 80 ? -8.556 -5.219 11.150 1.00 87.12 80 VAL A O 1
ATOM 617 N N . VAL A 1 81 ? -7.242 -3.705 10.138 1.00 85.12 81 VAL A N 1
ATOM 618 C CA . VAL A 1 81 ? -8.326 -2.833 9.647 1.00 85.12 81 VAL A CA 1
ATOM 619 C C . VAL A 1 81 ? -9.291 -3.593 8.734 1.00 85.12 81 VAL A C 1
ATOM 621 O O . VAL A 1 81 ? -10.504 -3.406 8.816 1.00 85.12 81 VAL A O 1
ATOM 624 N N . ALA A 1 82 ? -8.796 -4.508 7.897 1.00 83.56 82 ALA A N 1
ATOM 625 C CA . ALA A 1 82 ? -9.653 -5.361 7.076 1.00 83.56 82 ALA A CA 1
ATOM 626 C C . ALA A 1 82 ? -10.512 -6.330 7.916 1.00 83.56 82 ALA A C 1
ATOM 628 O O . ALA A 1 82 ? -11.631 -6.658 7.517 1.00 83.56 82 ALA A O 1
ATOM 629 N N . MET A 1 83 ? -10.014 -6.776 9.074 1.00 85.81 83 MET A N 1
ATOM 630 C CA . MET A 1 83 ? -10.712 -7.694 9.979 1.00 85.81 83 MET A CA 1
ATOM 631 C C . MET A 1 83 ? -11.723 -6.976 10.882 1.00 85.81 83 MET A C 1
ATOM 633 O O . MET A 1 83 ? -12.857 -7.437 11.022 1.00 85.81 83 MET A O 1
ATOM 637 N N . THR A 1 84 ? -11.332 -5.844 11.471 1.00 85.38 84 THR A N 1
ATOM 638 C CA . THR A 1 84 ? -12.203 -5.008 12.312 1.00 85.38 84 THR A CA 1
ATOM 639 C C . THR A 1 84 ? -13.240 -4.274 11.474 1.00 85.38 84 THR A C 1
ATOM 641 O O . THR A 1 84 ? -14.365 -4.062 11.922 1.00 85.38 84 THR A O 1
ATOM 644 N N . ARG A 1 85 ? -12.882 -3.944 10.226 1.00 80.06 85 ARG A N 1
ATOM 645 C CA . ARG A 1 85 ? -13.657 -3.104 9.309 1.00 80.06 85 ARG A CA 1
ATOM 646 C C . ARG A 1 85 ? -13.963 -1.732 9.917 1.00 80.06 85 ARG A C 1
ATOM 648 O O . ARG A 1 85 ? -14.985 -1.151 9.584 1.00 80.06 85 ARG A O 1
ATOM 655 N N . SER A 1 86 ? -13.105 -1.254 10.812 1.00 80.69 86 SER A N 1
ATOM 656 C CA . SER A 1 86 ? -13.211 0.038 11.487 1.00 80.69 86 SER A CA 1
ATOM 657 C C . SER A 1 86 ? -11.818 0.648 11.585 1.00 80.69 86 SER A C 1
ATOM 659 O O . SER A 1 86 ? -10.846 -0.076 11.817 1.00 80.69 86 SER A O 1
ATOM 661 N N . LEU A 1 87 ? -11.730 1.966 11.404 1.00 78.56 87 LEU A N 1
ATOM 662 C CA . LEU A 1 87 ? -10.475 2.717 11.510 1.00 78.56 87 LEU A CA 1
ATOM 663 C C . LEU A 1 87 ? -9.990 2.878 12.962 1.00 78.56 87 LEU A C 1
ATOM 665 O O . LEU A 1 87 ? -8.824 3.183 13.174 1.00 78.56 87 LEU A O 1
ATOM 669 N N . GLY A 1 88 ? -10.858 2.624 13.947 1.00 80.25 88 GLY A N 1
ATOM 670 C CA . GLY A 1 88 ? -10.595 2.907 15.360 1.00 80.25 88 GLY A CA 1
ATOM 671 C C . GLY A 1 88 ? -11.183 4.248 15.802 1.00 80.25 88 GLY A C 1
ATOM 672 O O . GLY A 1 88 ? -11.754 4.980 14.998 1.00 80.25 88 GLY A O 1
ATOM 673 N N . LEU A 1 89 ? -11.103 4.533 17.102 1.00 81.00 89 LEU A N 1
ATOM 674 C CA . LEU A 1 89 ? -11.447 5.832 17.683 1.00 81.00 89 LEU A CA 1
ATOM 675 C C . LEU A 1 89 ? -10.159 6.449 18.203 1.00 81.00 89 LEU A C 1
ATOM 677 O O . LEU A 1 89 ? -9.508 5.830 19.041 1.00 81.00 89 LEU A O 1
ATOM 681 N N . GLN A 1 90 ? -9.833 7.649 17.734 1.00 79.94 90 GLN A N 1
ATOM 682 C CA . GLN A 1 90 ? -8.741 8.440 18.287 1.00 79.94 90 GLN A CA 1
ATOM 683 C C . GLN A 1 90 ? -9.054 8.761 19.756 1.00 79.94 90 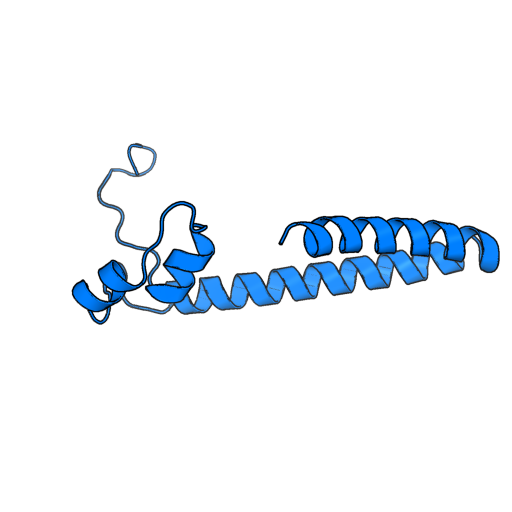GLN A C 1
ATOM 685 O O . GLN A 1 90 ? -10.138 9.271 20.059 1.00 79.94 90 GLN A O 1
ATOM 690 N N . ARG A 1 91 ? -8.142 8.420 20.671 1.00 78.69 91 ARG A N 1
ATOM 691 C CA . ARG A 1 91 ? -8.296 8.679 22.115 1.00 78.69 91 ARG A CA 1
ATOM 692 C C . ARG A 1 91 ? -7.392 9.808 22.602 1.00 78.69 91 ARG A C 1
ATOM 694 O O . ARG A 1 91 ? -7.712 10.425 23.614 1.00 78.69 91 ARG A O 1
ATOM 701 N N . THR A 1 92 ? -6.323 10.081 21.870 1.00 80.62 92 THR A N 1
ATOM 702 C CA . THR A 1 92 ? -5.295 11.079 22.160 1.00 80.62 92 THR A CA 1
ATOM 703 C C . THR A 1 92 ? -5.545 12.335 21.319 1.00 80.62 92 THR A C 1
ATOM 705 O O . THR A 1 92 ? -6.094 12.230 20.215 1.00 80.62 92 THR A O 1
ATOM 708 N N . PRO A 1 93 ? -5.195 13.537 21.810 1.00 80.00 93 PRO A N 1
ATOM 709 C CA . PRO A 1 93 ? -5.225 14.749 21.004 1.00 80.00 93 PRO A CA 1
ATOM 710 C C . PRO A 1 93 ? -4.526 14.561 19.656 1.00 80.00 93 PRO A C 1
ATOM 712 O O . PRO A 1 93 ? -3.582 13.783 19.506 1.00 80.00 93 PRO A O 1
ATOM 715 N N . LYS A 1 94 ? -5.021 15.270 18.642 1.00 71.44 94 LYS A N 1
ATOM 716 C CA . LYS A 1 94 ? -4.407 15.258 17.317 1.00 71.44 94 LYS A CA 1
ATOM 717 C C . LYS A 1 94 ? -2.938 15.676 17.449 1.00 71.44 94 LYS A C 1
ATOM 719 O O . LYS A 1 94 ? -2.655 16.679 18.092 1.00 71.44 94 LYS A O 1
ATOM 724 N N . ASP A 1 95 ? -2.053 14.894 16.835 1.00 72.44 95 ASP A N 1
ATOM 725 C CA . ASP A 1 95 ? -0.595 15.089 16.825 1.00 72.44 95 ASP A CA 1
ATOM 726 C C . ASP A 1 95 ? 0.144 14.720 18.132 1.00 72.44 95 ASP A C 1
ATOM 728 O O . ASP A 1 95 ? 1.353 14.919 18.235 1.00 72.44 95 ASP A O 1
ATOM 732 N N . GLU A 1 96 ? -0.538 14.083 19.089 1.00 75.69 96 GLU A N 1
ATOM 733 C CA . GLU A 1 96 ? 0.082 13.427 20.245 1.00 75.69 96 GLU A CA 1
ATOM 734 C C . GLU A 1 96 ? 0.097 11.898 20.046 1.00 75.69 96 GLU A C 1
ATOM 736 O O . GLU A 1 96 ? -0.931 11.276 19.781 1.00 75.69 96 GLU A O 1
ATOM 741 N N . GLN A 1 97 ? 1.277 11.278 20.157 1.00 58.66 97 GLN A N 1
ATOM 742 C CA . GLN A 1 97 ? 1.443 9.819 20.102 1.00 58.66 97 GLN A CA 1
ATOM 743 C C . GLN A 1 97 ? 1.462 9.234 21.518 1.00 58.66 97 GLN A C 1
ATOM 745 O O . GLN A 1 97 ? 2.225 9.691 22.373 1.00 58.66 97 GLN A O 1
ATOM 750 N N . PRO A 1 98 ? 0.675 8.175 21.756 1.00 64.44 98 PRO A N 1
ATOM 751 C CA . PRO A 1 98 ? 1.310 6.858 21.860 1.00 64.44 98 PRO A CA 1
ATOM 752 C C . PRO A 1 98 ? 0.676 5.784 20.955 1.00 64.44 98 PRO A C 1
ATOM 754 O O . PRO A 1 98 ? 1.170 4.656 20.934 1.00 64.44 98 PRO A O 1
ATOM 757 N N . GLU A 1 99 ? -0.411 6.120 20.251 1.00 56.59 99 GLU A N 1
ATOM 758 C CA . GLU A 1 99 ? -1.144 5.258 19.303 1.00 56.59 99 GLU A CA 1
ATOM 759 C C . GLU A 1 99 ? -0.603 5.323 17.866 1.00 56.59 99 GLU A C 1
ATOM 761 O O . GLU A 1 99 ? -0.612 4.256 17.204 1.00 56.59 99 GLU A O 1
#

Foldseek 3Di:
DCCVVVVVVVVLVVQCVVQCVPPNPVSNVVSVVVVVVVVVVVVVVLVVLVVQQVPDDAADAPDPVVLVVPDDPPDDPSVSCSRRSHPHDDPDPPPDDPD